Protein AF-A0A358M6H0-F1 (afdb_monomer)

Foldseek 3Di:
DQVPAPLPCPVCVPDPVSQWDADPVRGIDGDPQPPVDPPPHRPCCVPDPVNPDDDDDD

pLDDT: mean 93.7, std 5.12, range [75.31, 98.19]

Mean predicted aligned error: 3.65 Å

Sequence (58 aa):
NREKCVGCYTCVLSCPYGAIMPSAEGAMQKCELCLKTKEGVPQCVKHCPNGAIVYEER

Nearest PDB structures (foldseek):
  8a8o-assembly1_C  TM=6.189E-01  e=7.214E-02  Methanothermococcus thermolithotrophicus DSM 2095
  9bt4-assembly1_H  TM=5.231E-01  e=7.214E-02  Methanosarcina acetivorans C2A
  7p91-assembly1_B  TM=4.968E-01  e=1.233E-01  Thermotoga maritima MSB8

Radius of gyration: 14.31 Å; Cα contacts (8 Å, |Δi|>4): 48; chains: 1; bounding box: 35×28×32 Å

Secondary structure (DSSP, 8-state):
--TT-----HHHHH-TT---EE-TTSSEE---TTTTSTTSS-HHHHT-TT--------

Solvent-accessible surface area (backbone atoms only — not comparable to full-atom values): 3992 Å² total; per-residue (Å²): 122,60,89,77,50,81,66,78,56,57,67,39,75,69,36,92,78,64,64,44,44,81,38,98,84,57,24,75,42,58,88,66,72,48,74,86,50,94,76,85,59,35,63,73,42,76,67,37,90,80,60,84,51,84,88,78,91,129

Structure (mmCIF, N/CA/C/O backbone):
data_AF-A0A358M6H0-F1
#
_entry.id   AF-A0A358M6H0-F1
#
loop_
_atom_site.group_PDB
_atom_site.id
_atom_site.type_symbol
_atom_site.label_atom_id
_atom_site.label_alt_id
_atom_site.label_comp_id
_atom_site.label_asym_id
_atom_site.label_entity_id
_atom_site.label_seq_id
_atom_site.pdbx_PDB_ins_code
_atom_site.Cartn_x
_atom_site.Cartn_y
_atom_site.Cartn_z
_atom_site.occupancy
_atom_site.B_iso_or_equiv
_atom_site.auth_seq_id
_atom_site.auth_comp_id
_atom_site.auth_asym_id
_atom_site.auth_atom_id
_atom_site.pdbx_PDB_model_num
ATOM 1 N N . ASN A 1 1 ? 9.973 6.636 -0.846 1.00 83.44 1 ASN A N 1
ATOM 2 C CA . ASN A 1 1 ? 10.984 7.233 -1.733 1.00 83.44 1 ASN A CA 1
ATOM 3 C C . ASN A 1 1 ? 10.583 6.870 -3.158 1.00 83.44 1 ASN A C 1
ATOM 5 O O . ASN A 1 1 ? 10.830 5.751 -3.591 1.00 83.44 1 ASN A O 1
ATOM 9 N N . ARG A 1 2 ? 9.779 7.735 -3.782 1.00 90.94 2 ARG A N 1
ATOM 10 C CA . ARG A 1 2 ? 9.149 7.471 -5.091 1.00 90.94 2 ARG A CA 1
ATOM 11 C C . ARG A 1 2 ? 10.131 7.764 -6.223 1.00 90.94 2 ARG A C 1
ATOM 13 O O . ARG A 1 2 ? 10.139 7.060 -7.219 1.00 90.94 2 ARG A O 1
ATOM 20 N N . GLU A 1 3 ? 11.004 8.735 -5.997 1.00 94.44 3 GLU A N 1
ATOM 21 C CA . GLU A 1 3 ? 12.086 9.182 -6.864 1.00 94.44 3 GLU A CA 1
ATOM 22 C C . GLU A 1 3 ? 13.160 8.111 -7.125 1.00 94.44 3 GLU A C 1
ATOM 24 O O . GLU A 1 3 ? 13.807 8.138 -8.163 1.00 94.44 3 GLU A O 1
ATOM 29 N N . LYS A 1 4 ? 13.321 7.129 -6.228 1.00 95.69 4 LYS A N 1
ATOM 30 C CA . LYS A 1 4 ? 14.201 5.963 -6.436 1.00 95.69 4 LYS A CA 1
ATOM 31 C C . LYS A 1 4 ? 13.532 4.794 -7.164 1.00 95.69 4 LYS A C 1
ATOM 33 O O . LYS A 1 4 ? 14.196 3.799 -7.446 1.00 95.69 4 LYS A O 1
ATOM 38 N N . CYS A 1 5 ? 12.222 4.843 -7.403 1.00 97.06 5 CYS A N 1
ATOM 39 C CA . CYS A 1 5 ? 11.523 3.747 -8.065 1.00 97.06 5 CYS A CA 1
ATOM 40 C C . CYS A 1 5 ? 11.884 3.721 -9.556 1.00 97.06 5 CYS A C 1
ATOM 42 O O . CYS A 1 5 ? 11.673 4.704 -10.255 1.00 97.06 5 CYS A O 1
ATOM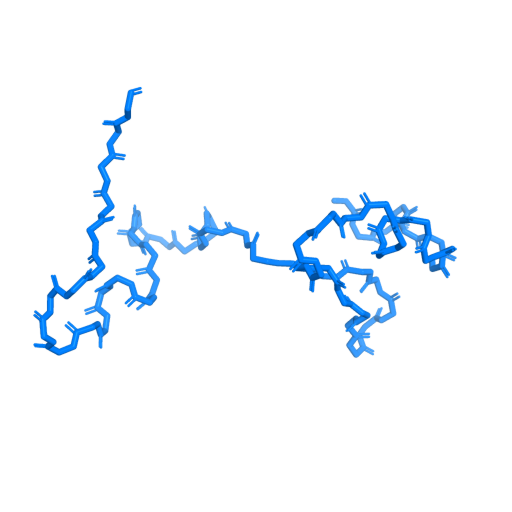 44 N N . VAL A 1 6 ? 12.381 2.582 -10.044 1.00 96.31 6 VAL A N 1
ATOM 45 C CA . VAL A 1 6 ? 12.757 2.385 -11.460 1.00 96.31 6 VAL A CA 1
ATOM 46 C C . VAL A 1 6 ? 11.707 1.612 -12.267 1.00 96.31 6 VAL A C 1
ATOM 48 O O . VAL A 1 6 ? 11.963 1.221 -13.398 1.00 96.31 6 VAL A O 1
ATOM 51 N N . GLY A 1 7 ? 10.539 1.328 -11.679 1.00 95.50 7 GLY A N 1
ATOM 52 C CA . GLY A 1 7 ? 9.459 0.622 -12.375 1.00 95.50 7 GLY A CA 1
ATOM 53 C C . GLY A 1 7 ? 9.783 -0.829 -12.755 1.00 95.50 7 GLY A C 1
ATOM 54 O O . GLY A 1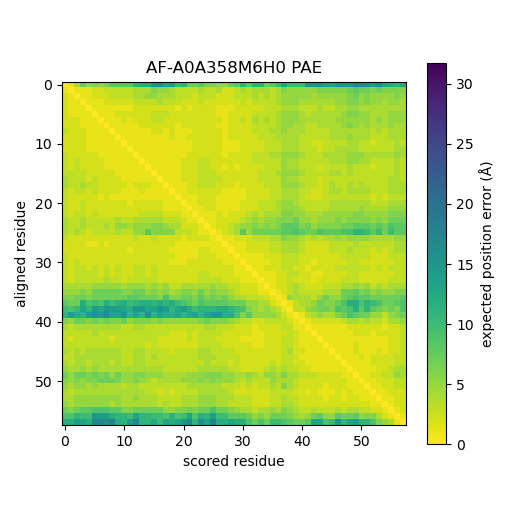 7 ? 9.302 -1.305 -13.771 1.00 95.50 7 GLY A O 1
ATOM 55 N N . CYS A 1 8 ? 10.584 -1.552 -11.963 1.00 96.69 8 CYS A N 1
ATOM 56 C CA . CYS A 1 8 ? 11.001 -2.929 -12.279 1.00 96.69 8 CYS A CA 1
ATOM 57 C C . CYS A 1 8 ? 9.951 -4.021 -11.993 1.00 96.69 8 CYS A C 1
ATOM 59 O O . CYS A 1 8 ? 10.200 -5.187 -12.282 1.00 96.69 8 CYS A O 1
ATOM 61 N N . TYR A 1 9 ? 8.816 -3.681 -11.374 1.00 96.81 9 TYR A N 1
ATOM 62 C CA . TYR A 1 9 ? 7.728 -4.605 -11.002 1.00 96.81 9 TYR A CA 1
ATOM 63 C C . TYR A 1 9 ? 8.084 -5.744 -10.031 1.00 96.81 9 TYR A C 1
ATOM 65 O O . TYR A 1 9 ? 7.194 -6.485 -9.622 1.00 96.81 9 TYR A O 1
ATOM 73 N N . THR A 1 10 ? 9.332 -5.863 -9.569 1.00 97.88 10 THR A N 1
ATOM 74 C CA . THR A 1 10 ? 9.732 -6.925 -8.631 1.00 97.88 10 THR A CA 1
ATOM 75 C C . THR A 1 10 ? 8.882 -6.920 -7.362 1.00 97.88 10 THR A C 1
ATOM 77 O O . THR A 1 10 ? 8.401 -7.965 -6.948 1.00 97.88 10 THR A O 1
ATOM 80 N N . CYS A 1 11 ? 8.613 -5.748 -6.777 1.00 97.38 11 CYS A N 1
ATOM 81 C CA . CYS A 1 11 ? 7.772 -5.650 -5.582 1.00 97.38 11 CYS A CA 1
ATOM 82 C C . CYS A 1 11 ? 6.326 -6.114 -5.817 1.00 97.38 11 CYS A C 1
ATOM 84 O O . CYS A 1 11 ? 5.733 -6.700 -4.916 1.00 97.38 11 CYS A O 1
ATOM 86 N N . VAL A 1 12 ? 5.781 -5.896 -7.018 1.00 97.12 12 VAL A N 1
ATOM 87 C CA . VAL A 1 12 ? 4.446 -6.377 -7.400 1.00 97.12 12 VAL A CA 1
ATOM 88 C C . VAL A 1 12 ? 4.436 -7.905 -7.421 1.00 97.12 12 VAL A C 1
ATOM 90 O O . VAL A 1 12 ? 3.583 -8.512 -6.784 1.00 97.12 12 VAL A O 1
ATOM 93 N N . LEU A 1 13 ? 5.426 -8.521 -8.076 1.00 97.38 13 LEU A N 1
ATOM 94 C CA . LEU A 1 13 ? 5.546 -9.980 -8.180 1.00 97.38 13 LEU A CA 1
ATOM 95 C C . LEU A 1 13 ? 5.845 -10.658 -6.837 1.00 97.38 13 LEU A C 1
ATOM 97 O O . LEU A 1 13 ? 5.384 -11.765 -6.585 1.00 97.38 13 LEU A O 1
ATOM 101 N N . SER A 1 14 ? 6.624 -10.009 -5.972 1.00 98.12 14 SER A N 1
ATOM 102 C CA . SER A 1 14 ? 7.004 -10.564 -4.670 1.00 98.12 14 SER A CA 1
ATOM 103 C C . SER A 1 14 ? 5.915 -10.439 -3.604 1.00 98.12 14 SER A C 1
ATOM 105 O O . SER A 1 14 ? 6.030 -11.075 -2.559 1.00 98.12 14 SER A O 1
ATOM 107 N N . CYS A 1 15 ? 4.889 -9.606 -3.805 1.00 97.94 15 CYS A N 1
ATOM 108 C CA . CYS A 1 15 ? 3.846 -9.405 -2.804 1.00 97.94 15 CYS A CA 1
ATOM 109 C C . CYS A 1 15 ? 2.831 -10.564 -2.841 1.00 97.94 15 CYS A C 1
ATOM 111 O O . CYS A 1 15 ? 2.059 -10.650 -3.796 1.00 97.94 15 CYS A O 1
ATOM 113 N N . PRO A 1 16 ? 2.729 -11.401 -1.791 1.00 98.19 16 PRO A N 1
ATOM 114 C CA . PRO A 1 16 ? 1.811 -12.544 -1.794 1.00 98.19 16 PRO A CA 1
ATOM 115 C C . PRO A 1 16 ? 0.333 -12.129 -1.729 1.00 98.19 16 PRO A C 1
ATOM 117 O O . PRO A 1 16 ? -0.548 -12.930 -2.018 1.00 98.19 16 PRO A O 1
ATOM 120 N N . TYR A 1 17 ? 0.059 -10.878 -1.351 1.00 98.06 17 TYR A N 1
ATOM 121 C CA . TYR A 1 17 ? -1.292 -10.336 -1.201 1.00 98.06 17 TYR A CA 1
ATOM 122 C C . TYR A 1 17 ? -1.768 -9.542 -2.421 1.00 98.06 17 TYR A C 1
ATOM 124 O O . TYR A 1 17 ? -2.890 -9.046 -2.414 1.00 98.06 17 TYR A O 1
ATOM 132 N N . GLY A 1 18 ? -0.914 -9.339 -3.432 1.00 97.00 18 GLY A N 1
ATOM 133 C CA . GLY A 1 18 ? -1.257 -8.509 -4.593 1.00 97.00 18 GLY A CA 1
ATOM 134 C C . GLY A 1 18 ? -1.551 -7.041 -4.248 1.00 97.00 18 GLY A C 1
ATOM 135 O O . GLY A 1 18 ? -2.297 -6.376 -4.956 1.00 97.00 18 GLY A O 1
ATOM 136 N N . ALA A 1 19 ? -0.990 -6.524 -3.150 1.00 97.81 19 ALA A N 1
ATOM 137 C CA . ALA A 1 19 ? -1.333 -5.206 -2.601 1.00 97.81 19 ALA A CA 1
ATOM 138 C C . ALA A 1 19 ? -0.516 -4.032 -3.185 1.00 97.81 19 ALA A C 1
ATOM 140 O O . ALA A 1 19 ? -0.641 -2.898 -2.717 1.00 97.81 19 ALA A O 1
ATOM 141 N N . ILE A 1 20 ? 0.362 -4.298 -4.157 1.00 97.75 20 ILE A N 1
ATOM 142 C CA . ILE A 1 20 ? 1.240 -3.302 -4.785 1.00 97.75 20 ILE A CA 1
ATOM 143 C C . ILE A 1 20 ? 0.875 -3.193 -6.261 1.00 97.75 20 ILE A C 1
ATOM 145 O O . ILE A 1 20 ? 0.743 -4.202 -6.946 1.00 97.75 20 ILE A O 1
ATOM 149 N N . MET A 1 21 ? 0.741 -1.966 -6.751 1.00 96.69 21 MET A N 1
ATOM 150 C CA . MET A 1 21 ? 0.268 -1.676 -8.103 1.00 96.69 21 MET A CA 1
ATOM 151 C C . MET A 1 21 ? 0.988 -0.452 -8.681 1.00 96.69 21 MET A C 1
ATOM 153 O O . MET A 1 21 ? 1.453 0.396 -7.917 1.00 96.69 21 MET A O 1
ATOM 157 N N . PRO A 1 22 ? 1.115 -0.331 -10.013 1.00 95.81 22 PRO A N 1
ATOM 158 C CA . PRO A 1 22 ? 1.649 0.877 -10.631 1.00 95.81 22 PRO A CA 1
ATOM 159 C C . PRO A 1 22 ? 0.748 2.083 -10.331 1.00 95.81 22 PRO A C 1
ATOM 161 O O . PRO A 1 22 ? -0.477 1.958 -10.228 1.00 95.81 22 PRO A O 1
ATOM 164 N N . SER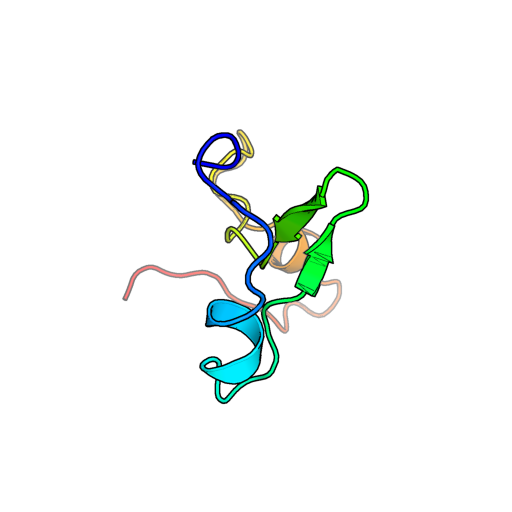 A 1 23 ? 1.355 3.256 -10.161 1.00 95.12 23 SER A N 1
ATOM 165 C CA . SER A 1 23 ? 0.635 4.528 -10.077 1.00 95.12 23 SER A CA 1
ATOM 166 C C . SER A 1 23 ? 0.645 5.267 -11.409 1.00 95.12 23 SER A C 1
ATOM 168 O O . SER A 1 23 ? 1.470 4.988 -12.280 1.00 95.12 23 SER A O 1
ATOM 170 N N . ALA A 1 24 ? -0.259 6.239 -11.559 1.00 93.12 24 ALA A N 1
ATOM 171 C CA . ALA A 1 24 ? -0.285 7.108 -12.735 1.00 93.12 24 ALA A CA 1
ATOM 172 C C . ALA A 1 24 ? 1.003 7.947 -12.866 1.00 93.12 24 ALA A C 1
ATOM 174 O O . ALA A 1 24 ? 1.388 8.337 -13.962 1.00 93.12 24 ALA A O 1
ATOM 175 N N . GLU A 1 25 ? 1.708 8.175 -11.755 1.00 90.94 25 GLU A N 1
ATOM 176 C CA . GLU A 1 25 ? 2.977 8.908 -11.692 1.00 90.94 25 GLU A CA 1
ATOM 177 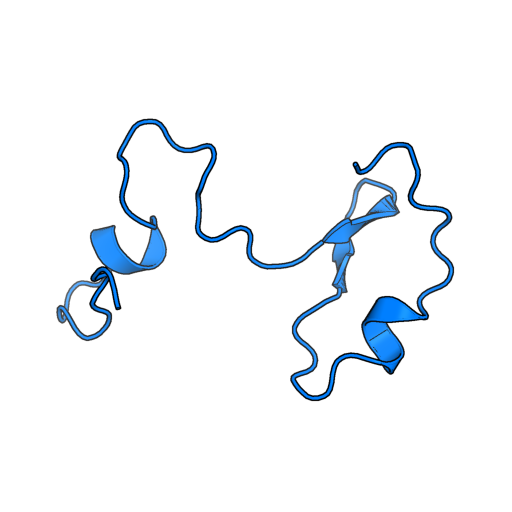C C . GLU A 1 25 ? 4.209 8.003 -11.909 1.00 90.94 25 GLU A C 1
ATOM 179 O O . GLU A 1 25 ? 5.334 8.407 -11.617 1.00 90.94 25 GLU A O 1
ATOM 184 N N . GLY A 1 26 ? 4.015 6.756 -12.352 1.00 90.12 26 GLY A N 1
ATOM 185 C CA . GLY A 1 26 ? 5.071 5.809 -12.733 1.00 90.12 26 GLY A CA 1
ATOM 186 C C . GLY A 1 26 ? 5.735 5.048 -11.579 1.00 90.12 26 GLY A C 1
ATOM 187 O O . GLY A 1 26 ? 6.224 3.935 -11.775 1.00 90.12 26 GLY A O 1
ATOM 188 N N . ALA A 1 27 ? 5.724 5.591 -10.361 1.00 96.06 27 ALA A N 1
ATOM 189 C CA . ALA A 1 27 ? 6.201 4.874 -9.180 1.00 96.06 27 ALA A CA 1
ATOM 190 C C . ALA A 1 27 ? 5.186 3.811 -8.721 1.00 96.06 27 ALA A C 1
ATOM 192 O O . ALA A 1 27 ? 3.976 4.003 -8.804 1.00 96.06 27 ALA A O 1
ATOM 193 N N . MET A 1 28 ? 5.668 2.696 -8.169 1.00 97.06 28 MET A N 1
ATOM 194 C CA . MET A 1 28 ? 4.780 1.710 -7.543 1.00 97.06 28 MET A CA 1
ATOM 195 C C . MET A 1 28 ? 4.120 2.309 -6.295 1.00 97.06 28 MET A C 1
ATOM 197 O O . MET A 1 28 ? 4.761 3.016 -5.513 1.00 97.06 28 MET A O 1
ATOM 201 N N . GLN A 1 29 ? 2.842 2.006 -6.099 1.00 96.19 29 GLN A N 1
ATOM 202 C CA . GLN A 1 29 ? 2.023 2.470 -4.985 1.00 96.19 29 GLN A CA 1
ATOM 203 C C . GLN A 1 29 ? 1.399 1.297 -4.227 1.00 96.19 29 GLN A C 1
ATOM 205 O O . GLN A 1 29 ? 1.191 0.209 -4.764 1.00 96.19 29 GLN A O 1
ATOM 210 N N . LYS A 1 30 ? 1.102 1.546 -2.954 1.00 95.75 30 LYS A N 1
ATOM 211 C CA . LYS A 1 30 ? 0.399 0.646 -2.040 1.00 95.75 30 LYS A CA 1
ATOM 212 C C . LYS A 1 30 ? -0.310 1.479 -0.970 1.00 95.75 30 LYS A C 1
ATOM 214 O O . LYS A 1 30 ? -0.115 2.693 -0.899 1.00 95.75 30 LYS A O 1
ATOM 219 N N . CYS A 1 31 ? -1.090 0.834 -0.107 1.00 95.25 31 CYS A N 1
ATOM 220 C CA . CYS A 1 31 ? -1.624 1.491 1.083 1.00 95.25 31 CYS A CA 1
ATOM 221 C C . CYS A 1 31 ? -0.481 1.988 1.995 1.00 95.25 31 CYS A C 1
ATOM 223 O O . CYS A 1 31 ? 0.438 1.240 2.343 1.00 95.25 31 CYS A O 1
ATOM 225 N N . GLU A 1 32 ? -0.563 3.257 2.396 1.00 93.12 32 GLU A N 1
ATOM 226 C CA . GLU A 1 32 ? 0.393 3.929 3.290 1.00 93.12 32 GLU A CA 1
ATOM 227 C C . GLU A 1 32 ? -0.200 4.176 4.686 1.00 93.12 32 GLU A C 1
ATOM 229 O O . GLU A 1 32 ? 0.271 5.053 5.403 1.00 93.12 32 GLU A O 1
ATOM 234 N N . LEU A 1 33 ? -1.287 3.474 5.038 1.00 93.81 33 LEU A N 1
ATOM 235 C CA . LEU A 1 33 ? -2.010 3.617 6.312 1.00 93.81 33 LEU A CA 1
ATOM 236 C C . LEU A 1 33 ? -2.393 5.068 6.651 1.00 93.81 33 LEU A C 1
ATOM 238 O O . LEU A 1 33 ? -2.534 5.434 7.811 1.00 93.81 33 LEU A O 1
ATOM 242 N N . CYS A 1 34 ? -2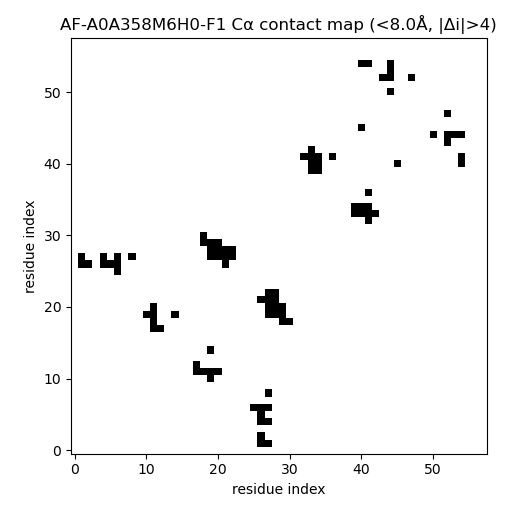.538 5.916 5.627 1.00 93.44 34 CYS A N 1
ATOM 243 C CA . CYS A 1 34 ? -2.798 7.348 5.772 1.00 93.44 34 CYS A CA 1
ATOM 244 C C . CYS A 1 34 ? -1.815 8.084 6.71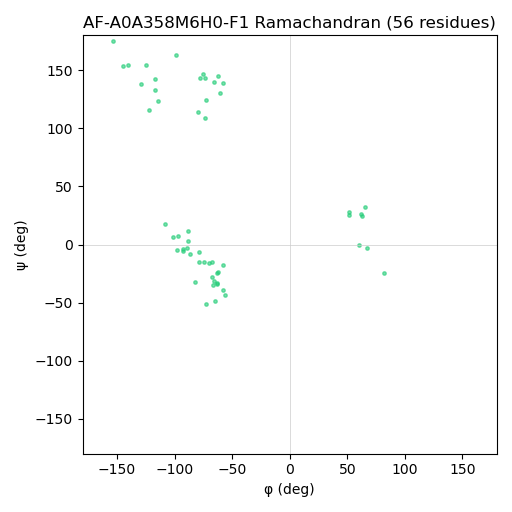0 1.00 93.44 34 CYS A C 1
ATOM 246 O O . CYS A 1 34 ? -2.173 9.135 7.239 1.00 93.44 34 CYS A O 1
ATOM 248 N N . LEU A 1 35 ? -0.568 7.614 6.860 1.00 89.31 35 LEU A N 1
ATOM 249 C CA . LEU A 1 35 ? 0.435 8.191 7.778 1.00 89.31 35 LEU A CA 1
ATOM 250 C C . LEU A 1 35 ? 0.754 9.678 7.529 1.00 89.31 35 LEU A C 1
ATOM 252 O O . LEU A 1 35 ? 1.325 10.348 8.381 1.00 89.31 35 LEU A O 1
ATOM 256 N N . LYS A 1 36 ? 0.409 10.206 6.350 1.00 88.62 36 LYS A N 1
ATOM 257 C CA . LYS A 1 36 ? 0.605 11.619 5.980 1.00 88.62 36 LYS A CA 1
ATOM 258 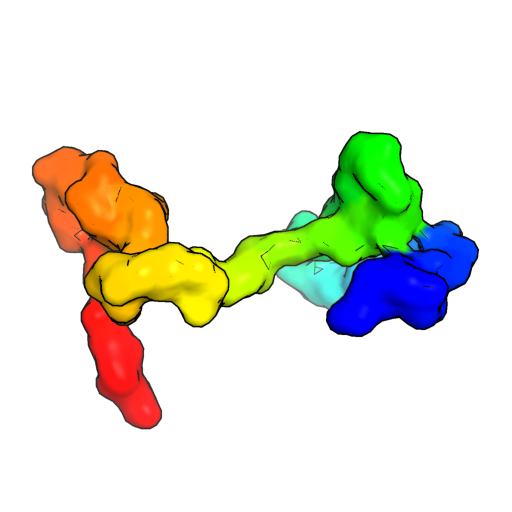C C . LYS A 1 36 ? -0.607 12.509 6.265 1.00 88.62 36 LYS A C 1
ATOM 260 O O . LYS A 1 36 ? -0.544 13.713 6.031 1.00 88.62 36 LYS A O 1
ATOM 265 N N . THR A 1 37 ? -1.726 11.932 6.693 1.00 86.88 37 THR A N 1
ATOM 266 C CA . THR A 1 37 ? -2.914 12.710 7.055 1.00 86.88 37 THR A CA 1
ATOM 267 C C . THR A 1 37 ? -2.717 13.330 8.434 1.00 86.88 37 THR A C 1
ATOM 269 O O . THR A 1 37 ? -2.126 12.716 9.317 1.00 86.88 37 THR A O 1
ATOM 272 N N . LYS A 1 38 ? -3.209 14.558 8.635 1.00 82.19 38 LYS A N 1
ATOM 273 C CA . LYS A 1 38 ? -3.079 15.264 9.925 1.00 82.19 38 LYS A CA 1
ATOM 274 C C . LYS A 1 38 ? -3.895 14.623 11.053 1.00 82.19 38 LYS A C 1
ATOM 276 O O . LYS A 1 38 ? -3.711 14.969 12.210 1.00 82.19 38 LYS A O 1
ATOM 281 N N . GLU A 1 39 ? -4.823 13.743 10.703 1.00 78.19 39 GLU A N 1
ATOM 282 C CA . GLU A 1 39 ? -5.903 13.287 11.578 1.00 78.19 39 GLU A CA 1
ATOM 283 C C . GLU A 1 39 ? -5.520 12.062 12.421 1.00 78.19 39 GLU A C 1
ATOM 285 O O . GLU A 1 39 ? -6.324 11.617 13.230 1.00 78.19 39 GLU A O 1
ATOM 290 N N . GLY A 1 40 ? -4.316 11.505 12.240 1.00 81.62 40 GLY A N 1
ATOM 291 C CA . GLY A 1 40 ? -3.800 10.387 13.045 1.00 81.62 40 GLY A CA 1
ATOM 292 C C . GLY A 1 40 ? -4.535 9.051 12.868 1.00 81.62 40 GLY A C 1
ATOM 293 O O . GLY A 1 40 ? -4.113 8.051 13.437 1.00 81.62 40 GLY A O 1
ATOM 294 N N . VAL A 1 41 ? -5.602 9.012 12.062 1.00 89.50 41 VAL A N 1
ATOM 295 C CA . VAL A 1 41 ? -6.453 7.838 11.825 1.00 89.50 41 VAL A CA 1
ATOM 296 C C . VAL A 1 41 ? -6.618 7.606 10.316 1.00 89.50 41 VAL A C 1
ATOM 298 O O . VAL A 1 41 ? -6.829 8.568 9.567 1.00 89.50 41 VAL A O 1
ATOM 301 N N . PRO A 1 42 ? -6.566 6.348 9.833 1.00 95.38 42 PRO A N 1
ATOM 302 C CA . PRO A 1 42 ? -6.832 6.039 8.436 1.00 95.38 42 PRO A CA 1
ATOM 303 C C . PRO A 1 42 ? -8.218 6.473 7.959 1.00 95.38 42 PRO A C 1
ATOM 305 O O . PRO A 1 42 ? -9.230 6.265 8.625 1.00 95.38 42 PRO A O 1
ATOM 308 N N . GLN A 1 43 ? -8.288 7.021 6.746 1.00 95.31 43 GLN A N 1
ATOM 309 C CA . GLN A 1 43 ? -9.544 7.528 6.183 1.00 95.31 43 GLN A CA 1
ATOM 310 C C . GLN A 1 43 ? -10.589 6.426 5.983 1.00 95.31 43 GLN A C 1
ATOM 312 O O . GLN A 1 43 ? -11.778 6.681 6.154 1.00 95.31 43 GLN A O 1
ATOM 317 N N . CYS A 1 44 ? -10.155 5.202 5.665 1.00 96.31 44 CYS A N 1
ATOM 318 C CA . CYS A 1 44 ? -11.036 4.039 5.562 1.00 96.31 44 CYS A CA 1
ATOM 319 C C . CYS A 1 44 ? -11.660 3.643 6.910 1.00 96.31 44 CYS A C 1
ATOM 321 O O . CYS A 1 44 ? -12.794 3.180 6.930 1.00 96.31 44 CYS A O 1
ATOM 323 N N . VAL A 1 45 ? -10.951 3.865 8.022 1.00 95.81 45 VAL A N 1
ATOM 324 C CA . VAL A 1 45 ? -11.453 3.643 9.387 1.00 95.81 45 VAL A CA 1
ATOM 325 C C . VAL A 1 45 ? -12.464 4.734 9.732 1.00 95.81 45 VAL A C 1
ATOM 327 O O . VAL A 1 45 ? -13.600 4.436 10.083 1.00 95.81 45 VAL A O 1
ATOM 330 N N . LYS A 1 46 ? -12.086 6.005 9.531 1.00 94.44 46 LYS A N 1
ATOM 331 C CA . LYS A 1 46 ? -12.922 7.179 9.832 1.00 94.44 46 LYS A CA 1
ATOM 332 C C . LYS A 1 46 ? -14.267 7.173 9.099 1.00 94.44 46 LYS A C 1
ATOM 334 O O . LYS A 1 46 ? -15.273 7.583 9.665 1.00 94.44 46 LYS A O 1
ATOM 339 N N . HIS A 1 47 ? -14.280 6.734 7.843 1.00 95.62 47 HIS A N 1
ATOM 340 C CA . HIS A 1 47 ? -15.476 6.764 6.999 1.00 95.62 47 HIS A CA 1
ATOM 341 C C . HIS A 1 47 ? -16.243 5.438 6.967 1.00 95.62 47 HIS A C 1
ATOM 343 O O . HIS A 1 47 ? -17.169 5.308 6.171 1.00 95.62 47 HIS A O 1
ATOM 349 N N . CYS A 1 48 ? -15.885 4.446 7.788 1.00 97.25 48 CYS A N 1
ATOM 350 C CA . CYS A 1 48 ? -16.633 3.194 7.847 1.00 97.25 48 CYS A CA 1
ATOM 351 C C . CYS A 1 48 ? -17.970 3.412 8.586 1.00 97.25 48 CYS A C 1
ATOM 353 O O . CYS A 1 48 ? -17.956 3.559 9.808 1.00 97.25 48 CYS A O 1
ATOM 355 N N . PRO A 1 49 ? -19.137 3.388 7.908 1.00 97.50 49 PRO A N 1
ATOM 356 C CA . PRO A 1 49 ? -20.420 3.699 8.548 1.00 97.50 49 PRO A CA 1
ATOM 357 C C . PRO A 1 49 ? -20.835 2.647 9.584 1.00 97.50 49 PRO A C 1
ATOM 359 O O . PRO A 1 49 ? -21.530 2.959 10.544 1.00 97.50 49 PRO A O 1
ATOM 362 N N . ASN A 1 50 ? -20.381 1.405 9.397 1.00 97.38 50 ASN A N 1
ATOM 363 C CA . ASN A 1 50 ? -20.725 0.274 10.256 1.00 97.38 50 ASN A CA 1
ATOM 364 C C . ASN A 1 50 ? -19.710 0.059 11.391 1.00 97.38 50 ASN A C 1
ATOM 366 O O . ASN A 1 50 ? -19.881 -0.871 12.172 1.00 97.38 50 ASN A O 1
ATOM 370 N N . GLY A 1 51 ? -18.619 0.836 11.443 1.00 95.12 51 GLY A N 1
ATOM 371 C CA . GLY A 1 51 ? -17.551 0.639 12.431 1.00 95.12 51 GLY A CA 1
ATOM 372 C C . GLY A 1 51 ? -16.831 -0.714 12.326 1.00 95.12 51 GLY A C 1
ATOM 373 O O . GLY A 1 51 ? -16.282 -1.196 13.308 1.00 95.12 51 GLY A O 1
ATOM 374 N N . ALA A 1 52 ? -16.838 -1.348 11.150 1.00 97.94 52 ALA A N 1
ATOM 375 C CA . ALA A 1 52 ? -16.266 -2.683 10.947 1.00 97.94 52 ALA A CA 1
ATOM 376 C C . ALA A 1 52 ? -14.726 -2.703 10.913 1.00 97.94 52 ALA A C 1
ATOM 378 O O . ALA A 1 52 ? -14.121 -3.769 10.992 1.00 97.94 52 ALA A O 1
ATOM 379 N N . ILE A 1 53 ? -14.092 -1.540 10.751 1.00 96.62 53 ILE A N 1
ATOM 380 C CA . ILE A 1 53 ? -12.638 -1.396 10.682 1.00 96.62 53 ILE A CA 1
ATOM 381 C C . ILE A 1 53 ? -12.198 -0.606 11.911 1.00 96.62 53 ILE A C 1
ATOM 383 O O . ILE A 1 53 ? -12.665 0.513 12.115 1.00 96.62 53 ILE A O 1
ATOM 387 N N . VAL A 1 54 ? -11.292 -1.178 12.702 1.00 94.06 54 VAL A N 1
ATOM 388 C CA . VAL A 1 54 ? -10.741 -0.572 13.922 1.00 94.06 54 VAL A CA 1
ATOM 389 C C . VAL A 1 54 ? -9.238 -0.365 13.743 1.00 94.06 54 VAL A C 1
ATOM 391 O O . VAL A 1 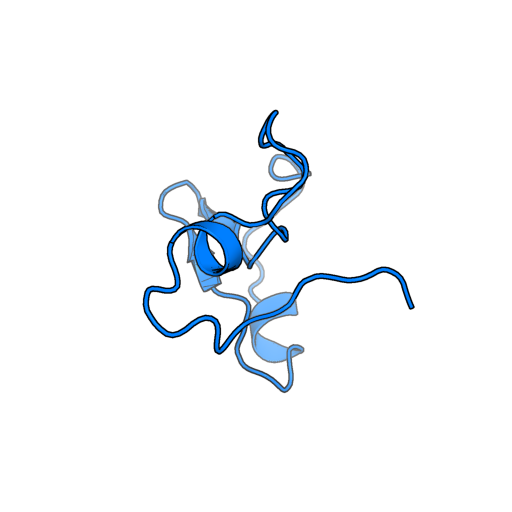54 ? -8.570 -1.180 13.105 1.00 94.06 54 VAL A O 1
ATOM 394 N N . TYR A 1 55 ? -8.715 0.746 14.265 1.00 93.69 55 TYR A N 1
ATOM 395 C CA . TYR A 1 55 ? -7.290 1.072 14.243 1.00 93.69 55 TYR A CA 1
ATOM 396 C C . TYR A 1 55 ? -6.789 1.265 15.673 1.00 93.69 55 TYR A C 1
ATOM 398 O O . TYR A 1 55 ? -7.237 2.178 16.363 1.00 93.69 55 TYR A O 1
ATOM 406 N N . GLU A 1 56 ? -5.884 0.393 16.101 1.00 90.31 56 GLU A N 1
ATOM 407 C CA . GLU A 1 56 ? -5.321 0.345 17.450 1.00 90.31 56 GLU A CA 1
ATOM 408 C C . GLU A 1 56 ? -3.821 0.027 17.384 1.00 90.31 56 GLU A C 1
ATOM 410 O O . GLU A 1 56 ? -3.344 -0.567 16.411 1.00 90.31 56 GLU A O 1
ATOM 415 N N . GLU A 1 57 ? -3.070 0.452 18.401 1.00 86.31 57 GLU A N 1
ATOM 416 C CA . GLU A 1 57 ? -1.679 0.029 18.571 1.00 86.31 57 GLU A CA 1
ATOM 417 C C . GLU A 1 57 ? -1.638 -1.426 19.046 1.00 86.31 57 GLU A C 1
ATOM 419 O O . GLU A 1 57 ? -2.497 -1.862 19.815 1.00 86.31 57 GLU A O 1
ATOM 424 N N . ARG A 1 58 ? -0.643 -2.176 18.568 1.00 75.31 58 ARG A N 1
ATOM 425 C CA . ARG A 1 58 ? -0.467 -3.595 18.874 1.00 75.31 58 ARG A CA 1
ATOM 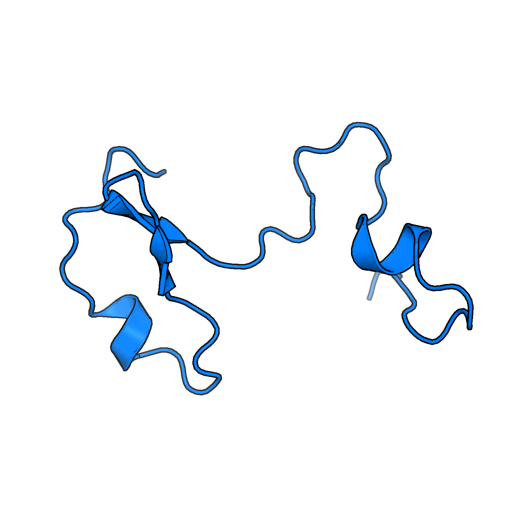426 C C . ARG A 1 58 ? 0.806 -3.837 19.666 1.00 75.31 58 ARG A C 1
ATOM 428 O O . ARG A 1 58 ? 1.829 -3.213 19.311 1.00 75.31 58 ARG A O 1
#